Protein AF-A0A920KDM0-F1 (afdb_monomer)

Secondary structure (DSSP, 8-state):
-HHHHHHHHHHTS----------EEEEEEEEEEEEEEEETTEEEEEEEEEEEEEEEEEEEETTEEEEEEE--

Structure (mmCIF, N/CA/C/O backbone):
data_AF-A0A920KDM0-F1
#
_entry.id   AF-A0A920KDM0-F1
#
loop_
_atom_site.group_PDB
_atom_site.id
_atom_site.type_symbol
_atom_site.label_atom_id
_atom_site.label_alt_id
_atom_site.label_comp_id
_atom_site.label_asym_id
_atom_site.label_entity_id
_atom_site.label_seq_id
_atom_site.pdbx_PDB_ins_code
_atom_site.Cartn_x
_atom_site.Cartn_y
_atom_site.Cartn_z
_atom_site.occupancy
_atom_site.B_iso_or_equiv
_atom_site.auth_seq_id
_atom_site.auth_comp_id
_atom_site.auth_asym_id
_atom_site.auth_atom_id
_atom_site.pdbx_PDB_model_num
ATOM 1 N N . MET A 1 1 ? -4.569 18.499 54.429 1.00 57.72 1 MET A N 1
ATOM 2 C CA . MET A 1 1 ? -3.516 18.521 53.385 1.00 57.72 1 MET A CA 1
ATOM 3 C C . MET A 1 1 ? -3.429 17.234 52.550 1.00 57.72 1 MET A C 1
ATOM 5 O O . MET A 1 1 ? -2.970 17.306 51.420 1.00 57.72 1 MET A O 1
ATOM 9 N N . ASN A 1 2 ? -3.913 16.081 53.038 1.00 62.62 2 ASN A N 1
ATOM 10 C CA . ASN A 1 2 ? -3.845 14.808 52.294 1.00 62.62 2 ASN A CA 1
ATOM 11 C C . ASN A 1 2 ? -4.941 14.644 51.221 1.00 62.62 2 ASN A C 1
ATOM 13 O O . ASN A 1 2 ? -4.710 14.011 50.198 1.00 62.62 2 ASN A O 1
ATOM 17 N N . PHE A 1 3 ? -6.110 15.262 51.417 1.00 59.78 3 PHE A N 1
ATOM 18 C CA . PHE A 1 3 ? -7.260 15.117 50.513 1.00 59.78 3 PHE A CA 1
ATOM 19 C C . PHE A 1 3 ? -7.028 15.767 49.136 1.00 59.78 3 PHE A C 1
ATOM 21 O O . PHE A 1 3 ? -7.278 15.155 48.103 1.00 59.78 3 PHE A O 1
ATOM 28 N N . ILE A 1 4 ? -6.451 16.974 49.121 1.00 67.31 4 ILE A N 1
ATOM 29 C CA . ILE A 1 4 ? -6.094 17.700 47.889 1.00 67.31 4 ILE A CA 1
ATOM 30 C C . ILE A 1 4 ? -4.983 16.957 47.133 1.00 67.31 4 ILE A C 1
ATOM 32 O O . ILE A 1 4 ? -5.033 16.837 45.914 1.00 67.31 4 ILE A O 1
ATOM 36 N N . LYS A 1 5 ? -4.015 16.387 47.863 1.00 61.34 5 LYS A N 1
ATOM 37 C CA . LYS A 1 5 ? -2.926 15.582 47.293 1.00 61.34 5 LYS A CA 1
ATOM 38 C C . LYS A 1 5 ? -3.450 14.342 46.554 1.00 61.34 5 LYS A C 1
ATOM 40 O O . LYS A 1 5 ? -2.988 14.060 45.454 1.00 61.34 5 LYS A O 1
ATOM 45 N N . ASN A 1 6 ? -4.444 13.653 47.119 1.00 62.09 6 ASN A N 1
ATOM 46 C CA . ASN A 1 6 ? -5.068 12.488 46.482 1.00 62.09 6 ASN A CA 1
ATOM 47 C C . ASN A 1 6 ? -5.886 12.852 45.234 1.00 62.09 6 ASN A C 1
ATOM 49 O O . ASN A 1 6 ? -5.849 12.111 44.257 1.00 62.09 6 ASN A O 1
ATOM 53 N N . ILE A 1 7 ? -6.567 14.002 45.223 1.00 65.31 7 ILE A N 1
ATOM 54 C CA . ILE A 1 7 ? -7.306 14.485 44.042 1.00 65.31 7 ILE A CA 1
ATOM 55 C C . ILE A 1 7 ? -6.365 14.774 42.867 1.00 65.31 7 ILE A C 1
ATOM 57 O O . ILE A 1 7 ? -6.664 14.409 41.732 1.00 65.31 7 ILE A O 1
ATOM 61 N N . VAL A 1 8 ? -5.202 15.372 43.137 1.00 61.12 8 VAL A N 1
ATOM 62 C CA . VAL A 1 8 ? -4.195 15.658 42.103 1.00 61.12 8 VAL A CA 1
ATOM 63 C C . VAL A 1 8 ? -3.598 14.368 41.528 1.00 61.12 8 VAL A C 1
ATOM 65 O O . VAL A 1 8 ? -3.355 14.295 40.329 1.00 61.12 8 VAL A O 1
ATOM 68 N N . ILE A 1 9 ? -3.419 13.330 42.350 1.00 63.03 9 ILE A N 1
ATOM 69 C CA . ILE A 1 9 ? -2.908 12.020 41.908 1.00 63.03 9 ILE A CA 1
ATOM 70 C C . ILE A 1 9 ? -3.918 11.292 41.008 1.00 63.03 9 ILE A C 1
ATOM 72 O O . ILE A 1 9 ? -3.519 10.688 40.017 1.00 63.03 9 ILE A O 1
ATOM 76 N N . VAL A 1 10 ? -5.218 11.387 41.303 1.00 63.28 10 VAL A N 1
ATOM 77 C CA . VAL A 1 10 ? -6.281 10.776 40.482 1.00 63.28 10 VAL A CA 1
ATOM 78 C C . VAL A 1 10 ? -6.457 11.502 39.141 1.00 63.28 10 VAL A C 1
ATOM 80 O O . VAL A 1 10 ? -6.701 10.854 38.128 1.00 63.28 10 VAL A O 1
ATOM 83 N N . LEU A 1 11 ? -6.268 12.826 39.105 1.00 59.38 11 LEU A N 1
ATOM 84 C CA . LEU A 1 11 ? -6.290 13.627 37.871 1.00 59.38 11 LEU A CA 1
ATOM 85 C C . LEU A 1 11 ? -5.044 13.439 36.989 1.00 59.38 11 LEU A C 1
ATOM 87 O O . LEU A 1 11 ? -5.082 13.767 35.807 1.00 59.38 11 LEU A O 1
ATOM 91 N N . MET A 1 12 ? -3.951 12.922 37.556 1.00 57.53 12 MET A N 1
ATOM 92 C CA . MET A 1 12 ? -2.687 12.668 36.857 1.00 57.53 12 MET A CA 1
ATOM 93 C C . MET A 1 12 ? -2.597 11.273 36.237 1.00 57.53 12 MET A C 1
ATOM 95 O O .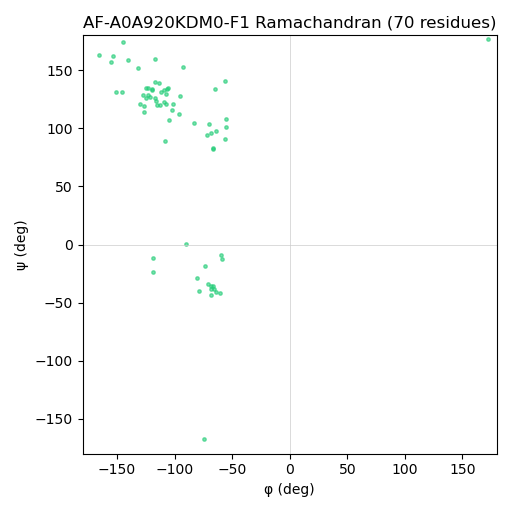 MET A 1 12 ? -1.570 10.971 35.638 1.00 57.53 12 MET A O 1
ATOM 99 N N . ILE A 1 13 ? -3.630 10.428 36.352 1.00 64.50 13 ILE A N 1
ATOM 100 C CA . ILE A 1 13 ? -3.709 9.182 35.581 1.00 64.50 13 ILE A CA 1
ATOM 101 C C . ILE A 1 13 ? -3.952 9.602 34.129 1.00 64.50 13 ILE A C 1
ATOM 103 O O . ILE A 1 13 ? -5.071 10.008 33.801 1.00 64.50 13 ILE A O 1
ATOM 107 N N . PRO A 1 14 ? -2.935 9.561 33.248 1.00 62.38 14 PRO A N 1
ATOM 108 C CA . PRO A 1 14 ? -3.140 9.937 31.868 1.00 62.38 14 PRO A CA 1
ATOM 109 C C . PRO A 1 14 ? -4.107 8.917 31.287 1.00 62.38 14 PRO A C 1
ATOM 111 O O . PRO A 1 14 ? -3.958 7.710 31.491 1.00 62.38 14 PRO A O 1
ATOM 114 N N . SER A 1 15 ? -5.104 9.410 30.570 1.00 59.38 15 SER A N 1
ATOM 115 C CA . SER A 1 15 ? -5.941 8.624 29.685 1.00 59.38 15 SER A CA 1
ATOM 116 C C . SER A 1 15 ? -5.040 7.912 28.678 1.00 59.38 15 SER A C 1
ATOM 118 O O . SER A 1 15 ? -4.718 8.447 27.616 1.00 59.38 15 SER A O 1
ATOM 120 N N . VAL A 1 16 ? -4.609 6.693 29.021 1.00 61.69 16 VAL A N 1
ATOM 121 C CA . VAL A 1 16 ? -3.972 5.762 28.091 1.00 61.69 16 VAL A CA 1
ATOM 122 C C . VAL A 1 16 ? -5.051 5.378 27.093 1.00 61.69 16 VAL A C 1
ATOM 124 O O . VAL A 1 16 ? -5.765 4.388 27.224 1.00 61.69 16 VAL A O 1
ATOM 127 N N . SER A 1 17 ? -5.229 6.256 26.118 1.00 58.31 17 SER A N 1
ATOM 128 C CA . SER A 1 17 ? -6.059 6.021 24.961 1.00 58.31 17 SER A CA 1
ATOM 129 C C . SER A 1 17 ? -5.274 5.014 24.143 1.00 58.31 17 SER A C 1
ATOM 131 O O . SER A 1 17 ? -4.351 5.379 23.418 1.00 58.31 17 SER A O 1
ATOM 133 N N . ILE A 1 18 ? -5.577 3.730 24.334 1.00 58.84 18 ILE A N 1
ATOM 134 C CA . ILE A 1 18 ? -5.097 2.660 23.465 1.00 58.84 18 ILE A CA 1
ATOM 135 C C . ILE A 1 18 ? -5.784 2.898 22.122 1.00 58.84 18 ILE A C 1
ATOM 137 O O . ILE A 1 18 ? -6.851 2.365 21.828 1.00 58.84 18 ILE A O 1
ATOM 141 N N . ILE A 1 19 ? -5.209 3.791 21.323 1.00 58.22 19 ILE A N 1
ATOM 142 C CA . ILE A 1 19 ? -5.546 3.924 19.918 1.00 58.22 19 ILE A CA 1
ATOM 143 C C . ILE A 1 19 ? -5.007 2.642 19.295 1.00 58.22 19 ILE A C 1
ATOM 145 O O . ILE A 1 19 ? -3.814 2.532 19.022 1.00 58.22 19 ILE A O 1
ATOM 149 N N . SER A 1 20 ? -5.876 1.638 19.146 1.00 58.12 20 SER A N 1
ATOM 150 C CA . SER A 1 20 ? -5.612 0.493 18.278 1.00 58.12 20 SER A CA 1
ATOM 151 C C . SER A 1 20 ? -5.310 1.069 16.895 1.00 58.12 20 SER A C 1
ATOM 153 O O . SER A 1 20 ? -6.207 1.565 16.207 1.00 58.12 20 SER A O 1
ATOM 155 N N . GLN A 1 21 ? -4.023 1.143 16.545 1.00 62.53 21 GLN A N 1
ATOM 156 C CA . GLN A 1 21 ? -3.577 1.606 15.239 1.00 62.53 21 GLN A CA 1
ATOM 157 C C . GLN A 1 21 ? -4.104 0.601 14.221 1.00 62.53 21 GLN A C 1
ATOM 159 O O . GLN A 1 21 ? -3.534 -0.471 14.032 1.00 62.53 21 GLN A O 1
ATOM 164 N N . ARG A 1 22 ? -5.237 0.938 13.596 1.00 69.56 22 ARG A N 1
ATOM 165 C CA . ARG A 1 22 ? -5.785 0.191 12.466 1.00 69.56 22 ARG A CA 1
ATOM 166 C C . ARG A 1 22 ? -4.694 0.121 11.404 1.00 69.56 22 ARG A C 1
ATOM 168 O O . ARG A 1 22 ? -4.342 1.134 10.806 1.00 69.56 22 ARG A O 1
ATOM 175 N N . ASN A 1 23 ? -4.117 -1.063 11.239 1.00 77.12 23 ASN A N 1
ATOM 176 C CA . ASN A 1 23 ? -3.048 -1.291 10.284 1.00 77.12 23 ASN A CA 1
ATOM 177 C C . ASN A 1 23 ? -3.699 -1.523 8.921 1.00 77.12 23 ASN A C 1
ATOM 179 O O . ASN A 1 23 ? -4.333 -2.556 8.709 1.00 77.12 23 ASN A O 1
ATOM 183 N N . ILE A 1 24 ? -3.625 -0.511 8.058 1.00 88.38 24 ILE A N 1
ATOM 184 C CA . ILE A 1 24 ? -3.963 -0.629 6.642 1.00 88.38 24 ILE A CA 1
ATOM 185 C C . ILE A 1 24 ? -2.637 -0.737 5.899 1.00 88.38 24 ILE A C 1
ATOM 187 O O . ILE A 1 24 ? -1.806 0.167 5.982 1.00 88.38 24 ILE A O 1
ATOM 191 N N . GLN A 1 25 ? -2.450 -1.833 5.174 1.00 89.38 25 GLN A N 1
ATOM 192 C CA . GLN A 1 25 ? -1.298 -2.070 4.323 1.00 89.38 25 GLN A CA 1
ATOM 193 C C . GLN A 1 25 ? -1.724 -1.957 2.860 1.00 89.38 25 GLN A C 1
ATOM 195 O O . GLN A 1 25 ? -2.698 -2.574 2.433 1.00 89.38 25 GLN A O 1
ATOM 200 N N . VAL A 1 26 ? -0.978 -1.168 2.090 1.00 89.38 26 VAL A N 1
ATOM 201 C CA . VAL A 1 26 ? -1.126 -1.059 0.636 1.00 89.38 26 VAL A CA 1
ATOM 202 C C . VAL A 1 26 ? 0.155 -1.597 0.013 1.00 89.38 26 VAL A C 1
ATOM 204 O O . VAL A 1 26 ? 1.232 -1.072 0.288 1.00 89.38 26 VAL A O 1
ATOM 207 N N . ASN A 1 27 ? 0.042 -2.646 -0.799 1.00 87.75 27 ASN A N 1
ATOM 208 C CA . ASN A 1 27 ? 1.157 -3.276 -1.498 1.00 87.75 27 ASN A CA 1
ATOM 209 C C . ASN A 1 27 ? 0.944 -3.136 -3.006 1.00 87.75 27 ASN A C 1
ATOM 211 O O . ASN A 1 27 ? -0.099 -3.534 -3.516 1.00 87.75 27 ASN A O 1
ATOM 215 N N . GLY A 1 28 ? 1.929 -2.587 -3.711 1.00 85.38 28 GLY A N 1
ATOM 216 C CA . GLY A 1 28 ? 1.956 -2.551 -5.171 1.00 85.38 28 GLY A CA 1
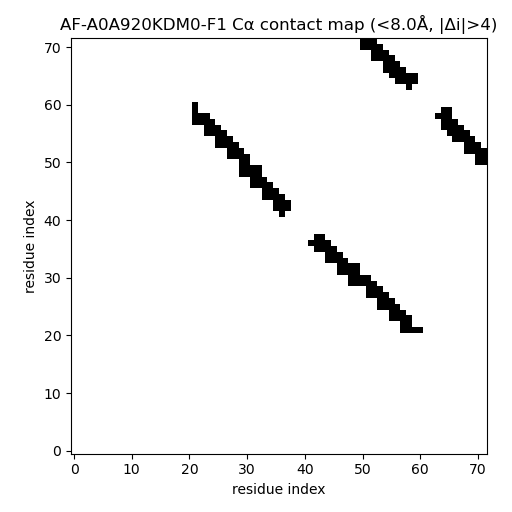ATOM 217 C C . GLY A 1 28 ? 3.067 -3.453 -5.691 1.00 85.38 28 GLY A C 1
ATOM 218 O O . GLY A 1 28 ? 4.200 -3.356 -5.219 1.00 85.38 28 GLY A O 1
ATOM 219 N N . PHE A 1 29 ? 2.750 -4.308 -6.654 1.00 86.44 29 PHE A N 1
ATOM 220 C CA . PHE A 1 29 ? 3.707 -5.159 -7.351 1.00 86.44 29 PHE A CA 1
ATOM 221 C C . PHE A 1 29 ? 3.679 -4.808 -8.829 1.00 86.44 29 PHE A C 1
ATOM 223 O O . PHE A 1 29 ? 2.611 -4.684 -9.411 1.00 86.44 29 PHE A O 1
ATOM 230 N N . GLY A 1 30 ? 4.844 -4.645 -9.439 1.00 83.19 30 GLY A N 1
ATOM 231 C CA . GLY A 1 30 ? 4.950 -4.362 -10.863 1.00 83.19 30 GLY A CA 1
ATOM 232 C C . GLY A 1 30 ? 6.373 -4.562 -11.352 1.00 83.19 30 GLY A C 1
ATOM 233 O O . GLY A 1 30 ? 7.310 -4.633 -10.552 1.00 83.19 30 GLY A O 1
ATOM 234 N N . HIS A 1 31 ? 6.527 -4.674 -12.668 1.00 84.50 31 HIS A N 1
ATOM 235 C CA . HIS A 1 31 ? 7.835 -4.784 -13.307 1.00 84.50 31 HIS A CA 1
ATOM 236 C C . HIS A 1 31 ? 8.219 -3.477 -13.994 1.00 84.50 31 HIS A C 1
ATOM 238 O O . HIS A 1 31 ? 7.431 -2.870 -14.717 1.00 84.50 31 HIS A O 1
ATOM 244 N N . MET A 1 32 ? 9.464 -3.064 -13.778 1.00 82.75 32 MET A N 1
ATOM 245 C CA . MET A 1 32 ? 10.080 -1.943 -14.472 1.00 82.75 32 MET A CA 1
ATOM 246 C C . MET A 1 32 ? 11.187 -2.494 -15.363 1.00 82.75 32 MET A C 1
ATOM 248 O O . MET A 1 32 ? 12.135 -3.105 -14.870 1.00 82.75 32 MET A O 1
ATOM 252 N N . GLU A 1 33 ? 11.074 -2.276 -16.669 1.00 82.38 33 GLU A N 1
ATOM 253 C CA . GLU A 1 33 ? 12.107 -2.645 -17.630 1.00 82.38 33 GLU A CA 1
ATOM 254 C C . GLU A 1 33 ? 12.802 -1.401 -18.178 1.00 82.38 33 GLU A C 1
ATOM 256 O O . GLU A 1 33 ? 12.166 -0.443 -18.624 1.00 82.38 33 GLU A O 1
ATOM 261 N N . PHE A 1 34 ? 14.132 -1.451 -18.207 1.00 84.50 34 PHE A N 1
ATOM 262 C CA . PHE A 1 34 ? 14.962 -0.473 -18.894 1.00 84.50 34 PHE A CA 1
ATOM 263 C C . PHE A 1 34 ? 15.815 -1.180 -19.944 1.00 84.50 34 PHE A C 1
ATOM 265 O O . PHE A 1 34 ? 16.523 -2.140 -19.638 1.00 84.50 34 PHE A O 1
ATOM 272 N N . LYS A 1 35 ? 15.758 -0.697 -21.186 1.00 82.38 35 LYS A N 1
ATOM 273 C CA . LYS A 1 35 ? 16.572 -1.192 -22.300 1.00 82.38 35 LYS A CA 1
ATOM 274 C C . LYS A 1 35 ? 17.224 -0.007 -22.995 1.00 82.38 35 LYS A C 1
ATOM 276 O O . LYS A 1 35 ? 16.534 0.867 -23.507 1.00 82.38 35 LYS A O 1
ATOM 281 N N . ALA A 1 36 ? 18.549 0.015 -23.040 1.00 81.81 36 ALA A N 1
ATOM 282 C CA . ALA A 1 36 ? 19.302 0.964 -23.849 1.00 81.81 36 ALA A CA 1
ATOM 283 C C . ALA A 1 36 ? 19.910 0.210 -25.031 1.00 81.81 36 ALA A C 1
ATOM 285 O O . ALA A 1 36 ? 20.660 -0.743 -24.827 1.00 81.81 36 ALA A O 1
ATOM 286 N N . ASN A 1 37 ? 19.570 0.625 -26.249 1.00 79.81 37 ASN A N 1
ATOM 287 C CA . ASN A 1 37 ? 20.226 0.155 -27.455 1.00 79.81 37 ASN A CA 1
ATOM 288 C C . ASN A 1 37 ? 21.208 1.229 -27.937 1.00 79.81 37 ASN A C 1
ATOM 290 O O . ASN A 1 37 ? 20.809 2.344 -28.286 1.00 79.81 37 ASN A O 1
ATOM 294 N N . MET A 1 38 ? 22.493 0.890 -27.918 1.00 72.94 38 MET A N 1
ATOM 295 C CA . MET A 1 38 ? 23.572 1.706 -28.463 1.00 72.94 38 MET A CA 1
ATOM 296 C C . MET A 1 38 ? 24.064 1.028 -29.736 1.00 72.94 38 MET A C 1
ATOM 298 O O . MET A 1 38 ? 24.982 0.214 -29.691 1.00 72.94 38 MET A O 1
ATOM 302 N N . ASP A 1 39 ? 23.443 1.369 -30.863 1.00 76.31 39 ASP A N 1
ATOM 303 C CA . ASP A 1 39 ? 23.983 1.036 -32.177 1.00 76.31 39 ASP A CA 1
ATOM 304 C C . ASP A 1 39 ? 24.843 2.193 -32.691 1.00 76.31 39 ASP A C 1
ATOM 306 O O . ASP A 1 39 ? 24.610 3.359 -32.370 1.00 76.31 39 ASP A O 1
ATOM 310 N N . SER A 1 40 ? 25.821 1.890 -33.548 1.00 69.38 40 SER A N 1
ATOM 311 C CA . SER A 1 40 ? 26.787 2.860 -34.097 1.00 69.38 40 SER A CA 1
ATOM 312 C C . SER A 1 40 ? 26.164 4.023 -34.888 1.00 69.38 40 SER A C 1
ATOM 314 O O . SER A 1 40 ? 26.874 4.947 -35.277 1.00 69.38 40 SER A O 1
ATOM 316 N N . ILE A 1 41 ? 24.858 3.961 -35.163 1.00 73.19 41 ILE A N 1
ATOM 317 C CA . ILE A 1 41 ? 24.093 4.933 -35.955 1.00 73.19 41 ILE A CA 1
ATOM 318 C C . ILE A 1 41 ? 22.973 5.585 -35.123 1.00 73.19 41 ILE A C 1
ATOM 320 O O . ILE A 1 41 ? 22.557 6.694 -35.441 1.00 73.19 41 ILE A O 1
ATOM 324 N N . ASN A 1 42 ? 22.488 4.938 -34.056 1.00 60.19 42 ASN A N 1
ATOM 325 C CA . ASN A 1 42 ? 21.373 5.443 -33.256 1.00 60.19 42 ASN A CA 1
ATOM 326 C C . ASN A 1 42 ? 21.466 4.982 -31.798 1.00 60.19 42 ASN A C 1
ATOM 328 O O . ASN A 1 42 ? 21.592 3.791 -31.511 1.00 60.19 42 ASN A O 1
ATOM 332 N N . THR A 1 43 ? 21.314 5.938 -30.885 1.00 77.62 43 THR A N 1
ATOM 333 C CA . THR A 1 43 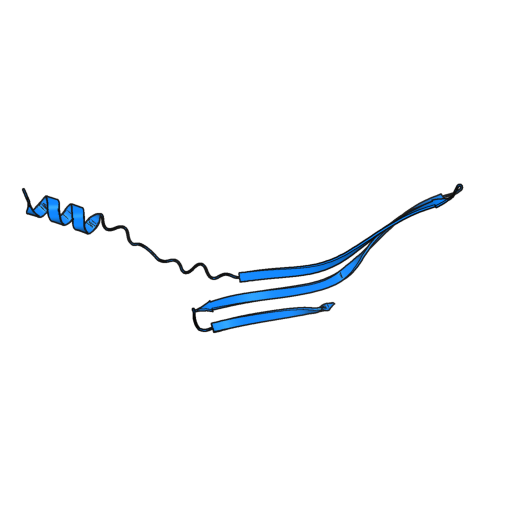? 21.241 5.692 -29.444 1.00 77.62 43 THR A CA 1
ATOM 334 C C . THR A 1 43 ? 19.793 5.839 -29.007 1.00 77.62 43 THR A C 1
ATOM 336 O O . THR A 1 43 ? 19.286 6.956 -28.932 1.00 77.62 43 THR A O 1
ATOM 339 N N . ASN A 1 44 ? 19.133 4.725 -28.701 1.00 80.88 44 ASN A N 1
ATOM 340 C CA . ASN A 1 44 ? 17.748 4.722 -28.240 1.00 80.88 44 ASN A CA 1
ATOM 341 C C . ASN A 1 44 ? 17.666 4.106 -26.847 1.00 80.88 44 ASN A C 1
ATOM 343 O O . ASN A 1 44 ? 18.211 3.032 -26.600 1.00 80.88 44 ASN A O 1
ATOM 347 N N . SER A 1 45 ? 16.945 4.756 -25.941 1.00 81.38 45 SER A N 1
ATOM 348 C CA . SER A 1 45 ? 16.577 4.183 -24.650 1.00 81.38 45 SER A CA 1
ATOM 349 C C . SER A 1 45 ? 15.070 3.985 -24.580 1.00 81.38 45 SER A C 1
ATOM 351 O O . SER A 1 45 ? 14.283 4.820 -25.024 1.00 81.38 45 SER A O 1
ATOM 353 N N . PHE A 1 46 ? 14.675 2.849 -24.023 1.00 82.31 46 PHE A N 1
ATOM 354 C CA . PHE A 1 46 ? 13.297 2.460 -23.803 1.00 82.31 46 PHE A CA 1
ATOM 355 C C . PHE A 1 46 ? 13.101 2.186 -22.321 1.00 82.31 46 PHE A C 1
ATOM 357 O O . PHE A 1 46 ? 13.905 1.510 -21.673 1.00 82.31 46 PHE A O 1
ATOM 364 N N . PHE A 1 47 ? 12.004 2.714 -21.805 1.00 86.31 47 PHE A N 1
ATOM 365 C CA . PHE A 1 47 ? 11.539 2.489 -20.453 1.00 86.31 47 PHE A CA 1
ATOM 366 C C . PHE A 1 47 ? 10.123 1.934 -20.543 1.00 86.31 47 PHE A C 1
ATOM 368 O O . PHE A 1 47 ? 9.286 2.500 -21.248 1.00 86.31 47 PHE A O 1
ATOM 375 N N . SER A 1 48 ? 9.867 0.820 -19.867 1.00 77.31 48 SER A N 1
ATOM 376 C CA . SER A 1 48 ? 8.543 0.212 -19.801 1.00 77.31 48 SER A CA 1
ATOM 377 C C . SER A 1 48 ? 8.157 -0.015 -18.345 1.00 77.31 48 SER A C 1
ATOM 379 O O . SER A 1 48 ? 8.918 -0.583 -17.561 1.00 77.31 48 SER A O 1
ATOM 381 N N . LEU A 1 49 ? 6.965 0.462 -17.999 1.00 75.12 49 LEU A N 1
ATOM 382 C CA . LEU A 1 49 ? 6.247 0.088 -16.789 1.00 75.12 49 LEU A CA 1
ATOM 383 C C . LEU A 1 49 ? 5.282 -1.024 -17.203 1.00 75.12 49 LEU A C 1
A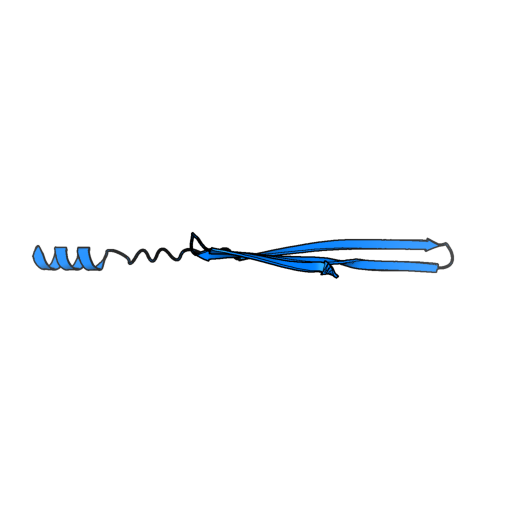TOM 385 O O . LEU A 1 49 ? 4.386 -0.770 -18.005 1.00 75.12 49 LEU A O 1
ATOM 389 N N . GLY A 1 50 ? 5.523 -2.245 -16.726 1.00 70.88 50 GLY A N 1
ATOM 390 C CA . GLY A 1 50 ? 4.688 -3.416 -17.003 1.00 70.88 50 GLY A CA 1
ATOM 391 C C . GLY A 1 50 ? 3.362 -3.399 -16.237 1.00 70.88 50 GLY A C 1
ATOM 392 O O . GLY A 1 50 ? 2.990 -2.380 -15.660 1.00 70.88 50 GLY A O 1
ATOM 393 N N . GLU A 1 51 ? 2.656 -4.530 -16.222 1.00 68.81 51 GLU A N 1
ATOM 394 C CA . GLU A 1 51 ? 1.436 -4.730 -15.422 1.00 68.81 51 GLU A CA 1
ATOM 395 C C . GLU A 1 51 ? 1.711 -4.467 -13.933 1.00 68.81 51 GLU A C 1
ATOM 397 O O . GLU A 1 51 ? 2.797 -4.771 -13.417 1.00 68.81 51 GLU A O 1
ATOM 402 N N . HIS A 1 52 ? 0.746 -3.831 -13.269 1.00 79.31 52 HIS A N 1
ATOM 403 C CA . HIS A 1 52 ? 0.842 -3.474 -11.856 1.00 79.31 52 HIS A CA 1
ATOM 404 C C . HIS A 1 52 ? -0.370 -4.018 -1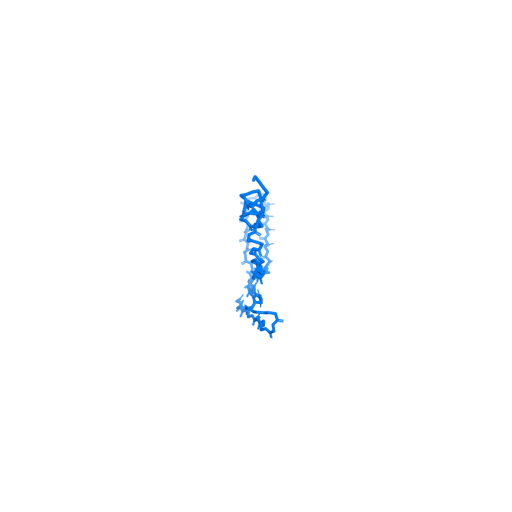1.109 1.00 79.31 52 HIS A C 1
ATOM 406 O O . HIS A 1 52 ? -1.500 -3.594 -11.350 1.00 79.31 52 HIS A O 1
ATOM 412 N N . ASP A 1 53 ? -0.106 -4.881 -10.136 1.00 86.88 53 ASP A N 1
ATOM 413 C CA . ASP A 1 53 ? -1.104 -5.362 -9.197 1.00 86.88 53 ASP A CA 1
ATOM 414 C C . ASP A 1 53 ? -1.061 -4.519 -7.931 1.00 86.88 53 ASP A C 1
ATOM 416 O O . ASP A 1 53 ? -0.010 -4.345 -7.302 1.00 86.88 53 ASP A O 1
ATOM 420 N N . LEU A 1 54 ? -2.219 -4.013 -7.525 1.00 88.62 54 LEU A N 1
ATOM 421 C CA . LEU A 1 54 ? -2.348 -3.237 -6.302 1.00 88.62 54 LEU A CA 1
ATOM 422 C C . LEU A 1 54 ? -3.253 -3.975 -5.327 1.00 88.62 54 LEU A C 1
ATOM 424 O O . LEU A 1 54 ? -4.408 -4.263 -5.629 1.00 88.62 54 LEU A O 1
ATOM 428 N N . PHE A 1 55 ? -2.730 -4.245 -4.136 1.00 92.19 55 PHE A N 1
ATOM 429 C CA . PHE A 1 55 ? -3.431 -4.912 -3.050 1.00 92.19 55 PHE A CA 1
ATOM 430 C C . PHE A 1 55 ? -3.560 -3.984 -1.850 1.00 92.19 55 PHE A C 1
ATOM 432 O O . PHE A 1 55 ? -2.619 -3.287 -1.470 1.00 92.19 55 PHE A O 1
ATOM 439 N N . VAL A 1 56 ? -4.720 -4.022 -1.208 1.00 90.94 56 VAL A N 1
ATOM 440 C CA . VAL A 1 56 ? -4.976 -3.362 0.065 1.00 90.94 56 VAL A CA 1
ATOM 441 C C . VAL A 1 56 ? -5.493 -4.380 1.068 1.00 90.94 56 VAL A C 1
ATOM 443 O O . VAL A 1 56 ? -6.363 -5.200 0.770 1.00 90.94 56 VAL A O 1
ATOM 446 N N . SER A 1 57 ? -4.959 -4.331 2.277 1.00 92.06 57 SER A N 1
ATOM 447 C CA . SER A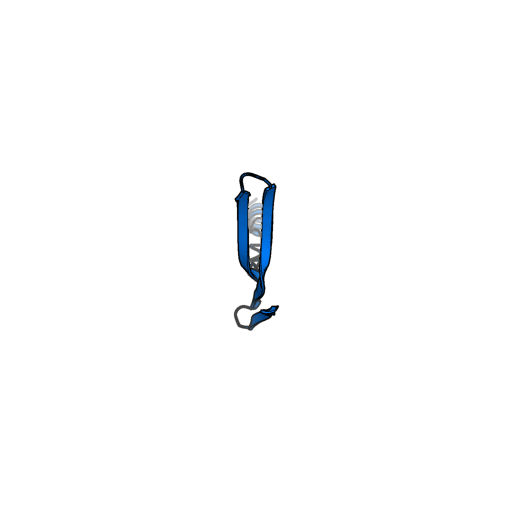 1 57 ? -5.392 -5.175 3.377 1.00 92.06 57 SER A CA 1
ATOM 448 C C . SER A 1 57 ? -5.410 -4.393 4.679 1.00 92.06 57 SER A C 1
ATOM 450 O O . SER A 1 57 ? -4.755 -3.359 4.815 1.00 92.06 57 SER A O 1
ATOM 452 N N . GLY A 1 58 ? -6.176 -4.864 5.654 1.00 88.69 58 GLY A N 1
ATOM 453 C CA . GLY A 1 58 ? -6.127 -4.282 6.984 1.00 88.69 58 GLY A CA 1
ATOM 454 C C . GLY A 1 58 ? -7.190 -4.801 7.931 1.00 88.69 58 GLY A C 1
ATOM 455 O O . GLY A 1 58 ? -8.063 -5.584 7.559 1.00 88.69 58 GLY A O 1
ATOM 456 N N . ASN A 1 59 ? -7.117 -4.330 9.174 1.00 89.06 59 ASN A N 1
ATOM 457 C CA . ASN A 1 59 ? -8.058 -4.687 10.233 1.00 89.06 59 ASN A CA 1
ATOM 458 C C . ASN A 1 59 ? -8.967 -3.498 10.569 1.00 89.06 59 ASN A C 1
ATOM 460 O O . ASN A 1 59 ? -8.498 -2.423 10.947 1.00 89.06 59 ASN A O 1
ATOM 464 N N . ILE A 1 60 ? -10.281 -3.700 10.458 1.00 82.06 60 ILE A N 1
ATOM 465 C CA . ILE A 1 60 ? -11.304 -2.742 10.904 1.00 82.06 60 ILE A CA 1
ATOM 466 C C . ILE A 1 60 ? -11.472 -2.851 12.427 1.00 82.06 60 ILE A C 1
ATOM 468 O O . ILE A 1 60 ? -11.613 -1.837 13.115 1.00 82.06 60 ILE A O 1
ATOM 472 N N . THR A 1 61 ? -11.432 -4.084 12.946 1.00 81.75 61 THR A N 1
ATOM 473 C CA . THR A 1 61 ? -11.433 -4.435 14.377 1.00 81.75 61 THR A CA 1
ATOM 474 C C . THR A 1 61 ? -10.568 -5.678 14.608 1.00 81.75 61 THR A C 1
ATOM 476 O O . THR A 1 61 ? -10.187 -6.336 13.642 1.00 81.75 61 THR A O 1
ATOM 479 N N . ASP A 1 62 ? -10.352 -6.076 15.866 1.00 80.56 62 ASP A N 1
ATOM 480 C CA . ASP A 1 62 ? -9.627 -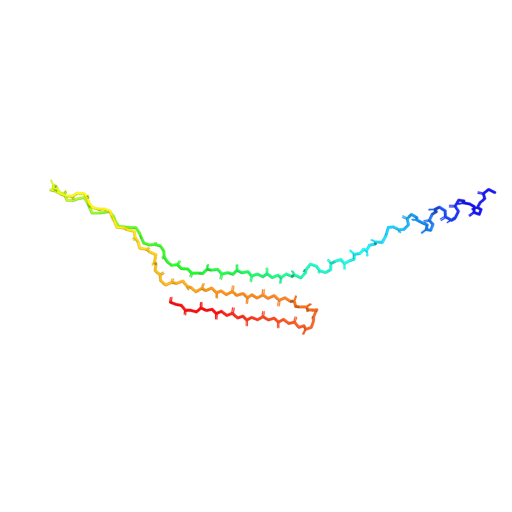7.313 16.222 1.00 80.56 62 ASP A CA 1
ATOM 481 C C . ASP A 1 62 ? -10.263 -8.600 15.654 1.00 80.56 62 ASP A C 1
ATOM 483 O O . ASP A 1 62 ? -9.653 -9.665 15.692 1.00 80.56 62 ASP A O 1
ATOM 487 N N . LYS A 1 63 ? -11.501 -8.524 15.143 1.00 87.50 63 LYS A N 1
ATOM 488 C CA . LYS A 1 63 ? -12.251 -9.660 14.583 1.00 87.50 63 LYS A CA 1
ATOM 489 C C . LYS A 1 63 ? -12.612 -9.504 13.108 1.00 87.50 63 LYS A C 1
ATOM 491 O O . LYS A 1 63 ? -13.105 -10.455 12.512 1.00 87.50 63 LYS A O 1
ATOM 496 N N . VAL A 1 64 ? -12.438 -8.312 12.536 1.00 87.38 64 VAL A N 1
ATOM 497 C CA . VAL A 1 64 ? -12.877 -8.000 11.170 1.00 87.38 64 VAL A CA 1
ATOM 498 C C . VAL A 1 64 ? -11.703 -7.443 10.390 1.00 87.38 64 VAL A C 1
ATOM 500 O O . VAL A 1 64 ? -11.234 -6.338 10.676 1.00 87.38 64 VAL A O 1
ATOM 503 N N . SER A 1 65 ? -11.284 -8.198 9.382 1.00 89.69 65 SER A N 1
ATOM 504 C CA . SER A 1 65 ? -10.246 -7.829 8.429 1.00 89.69 65 SER A CA 1
ATOM 505 C C . SER A 1 65 ? -10.810 -7.734 7.014 1.00 89.69 65 SER A C 1
ATOM 507 O O . SER A 1 65 ? -11.879 -8.267 6.712 1.00 89.69 65 SER A O 1
ATOM 509 N N . PHE A 1 66 ? -10.097 -7.020 6.151 1.00 91.44 66 PHE A N 1
ATOM 510 C CA . PHE A 1 66 ? -10.403 -6.923 4.733 1.00 91.44 66 PHE A CA 1
ATOM 511 C C . PHE A 1 66 ? -9.148 -7.163 3.898 1.00 91.44 66 PHE A C 1
ATOM 513 O O . PHE A 1 66 ? -8.025 -6.892 4.329 1.00 91.44 66 PHE A O 1
ATOM 520 N N . PHE A 1 67 ? -9.368 -7.673 2.692 1.00 92.69 67 PHE A N 1
ATOM 521 C CA . PHE A 1 67 ? -8.361 -7.868 1.662 1.00 92.69 67 PHE A CA 1
ATOM 522 C C . PHE A 1 67 ? -9.026 -7.633 0.307 1.00 92.69 67 PHE A C 1
ATOM 524 O O . PHE A 1 67 ? -10.106 -8.166 0.050 1.00 92.69 67 PHE A O 1
ATOM 531 N N . GLY A 1 68 ? -8.401 -6.833 -0.544 1.00 90.25 68 GLY A N 1
ATOM 532 C CA . GLY A 1 68 ? -8.876 -6.574 -1.896 1.00 90.25 68 GLY A CA 1
ATOM 533 C C . GLY A 1 68 ? -7.730 -6.161 -2.803 1.00 90.25 68 GLY A C 1
ATOM 534 O O . GLY A 1 68 ? -6.706 -5.673 -2.328 1.00 90.25 68 GLY A O 1
ATOM 535 N N . GLY A 1 69 ? -7.899 -6.353 -4.107 1.00 88.94 69 GLY A N 1
ATOM 536 C CA . GLY A 1 69 ? -6.903 -5.940 -5.085 1.00 88.94 69 GLY A CA 1
ATOM 537 C C . GLY A 1 69 ? -7.497 -5.659 -6.456 1.00 88.94 69 GLY A C 1
ATOM 538 O O . GLY A 1 69 ? -8.625 -6.062 -6.747 1.00 88.94 69 GLY A O 1
ATOM 539 N N . ILE A 1 70 ? -6.731 -4.934 -7.267 1.00 84.31 70 ILE A N 1
ATOM 540 C CA . ILE A 1 70 ? -7.004 -4.672 -8.679 1.00 84.31 70 ILE A CA 1
ATOM 541 C C . ILE A 1 70 ? -5.769 -5.130 -9.455 1.00 84.31 70 ILE A C 1
ATOM 543 O O . ILE A 1 70 ? -4.659 -4.701 -9.136 1.00 84.31 70 ILE A O 1
ATOM 547 N N . CYS A 1 71 ? -5.995 -5.991 -10.444 1.00 78.75 71 CYS A N 1
ATOM 548 C CA . CYS A 1 71 ? -4.990 -6.477 -11.384 1.00 78.75 71 CYS A CA 1
ATOM 549 C C . CYS A 1 71 ? -5.238 -5.816 -12.741 1.00 78.75 71 CYS A C 1
ATOM 551 O O . CYS A 1 71 ? -6.397 -5.746 -13.169 1.00 78.75 71 CYS A O 1
ATOM 553 N N . ASN A 1 72 ? -4.185 -5.307 -13.377 1.00 67.31 72 ASN A N 1
ATOM 554 C CA . ASN A 1 72 ? -4.246 -4.608 -14.662 1.00 67.31 72 ASN A CA 1
ATOM 555 C C . ASN A 1 72 ? -3.106 -5.046 -15.567 1.00 67.31 72 ASN A C 1
ATOM 557 O O . ASN A 1 72 ? -1.954 -4.942 -15.085 1.00 67.31 72 ASN A O 1
#

Solvent-accessible surface area (backbone atoms only — not comparable to full-atom values): 4579 Å² to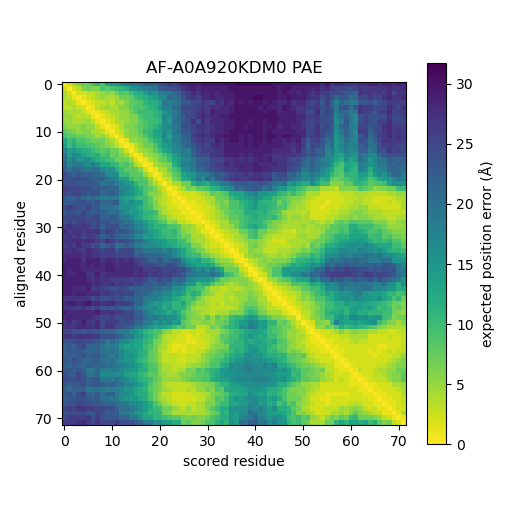tal; per-residue (Å²): 122,65,68,65,55,52,53,54,56,64,70,63,60,72,82,80,73,81,72,77,76,64,54,71,48,76,50,77,47,66,49,78,48,79,47,75,47,81,49,103,87,49,80,47,76,48,80,44,78,56,58,46,38,41,36,41,35,33,40,85,47,103,86,41,69,52,75,51,70,51,79,89

Radius of gyration: 27.97 Å; Cα contacts (8 Å, |Δi|>4): 92; chains: 1; bounding box: 40×28×89 Å

Mean predicted aligned error: 14.14 Å

Sequence (72 aa):
MNFIKNIVIVLMIPSVSIISQRNIQVNGFGHMEFKANMDSINTNSFFSLGEHDLFVSGNITDKVSFFGGICN

pLDDT: mean 76.14, std 11.52, range [57.53, 92.69]

Fold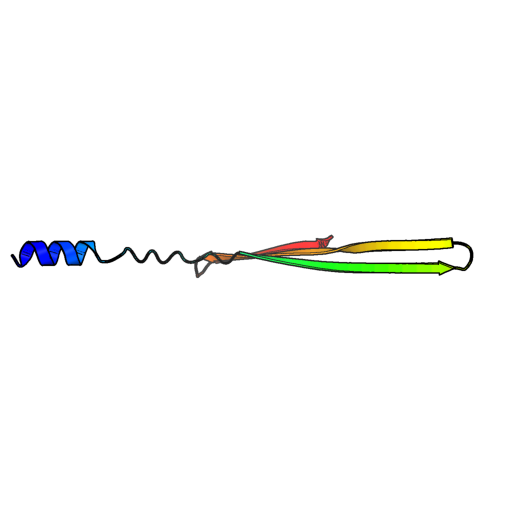seek 3Di:
DVVVVVVVVVVPPPPPPPPVPWDKDKDKDWDWDWDWDDDPVDTDIDIDTGKMKIKIKTAPDPPDIDIDIDTD

Nearest PDB structures (foldseek):
  8v3t-assembly1_a  TM=3.423E-01  e=3.576E-01  Clostridioides difficile
  4xb6-assembly1_E  TM=3.156E-01  e=6.264E-01  Escherichia coli str. K-12 substr. MG1655
  7z15-assembly1_A  TM=3.913E-01  e=1.262E+00  Escherichia coli
  6v8i-assembly1_EA  TM=4.919E-01  e=2.211E+00  Dubowvirus dv80alpha
  8gtc-assembly1_E  TM=3.460E-01  e=1.097E+00  Dinoroseobacter phage vB_DshS-R4C